Protein AF-A0A835IWS7-F1 (afdb_monomer_lite)

Organism: NCBI:txid261450

Secondary structure (DSSP, 8-state):
-------SS-HHHHHHHHHHHHHHT-------SS-TTS-HHHHHHHHHHHTT-SEEE--------TT-EEE--EEEEETTTTEEEEE-S---SSPPPPSS-GGGG-EE-TTT-PEES--

Radius of gyration: 23.53 Å; chains: 1; bounding box: 55×55×53 Å

InterPro domains:
  IPR000559 Formate-tetrahydrofolate ligase, FTHFS [PF01268] (60-119)
  IPR027417 P-loop containing nucleoside triphosphate hydrolase [SSF52540] (13-115)

Foldseek 3Di:
DDDDDDPDDCVVVVVVVVVVVVVVPDPDDDDDLDDPPDDPLVVVQSVCVVLQELEADQDDDDDDDHPHHQHFPDKDDPVVVGDIDTDSDDDDPDDDAPPDHLVVQWDADPPPRDTGSDD

pLDDT: mean 73.5, std 12.0, range [34.25, 88.62]

Sequence (119 aa):
MADLPICTSNSQFDLGIAVQKACENVTLAFRFLYPLDISIKEKIEAIAGSYGASGVEYSEQKGAPTGFVLPIRDVKASVGAGFIYPLVGTMSTMSGLPTRPCFFDIDVDATTGKVLGLS

Structure (mmCIF, N/CA/C/O backbone):
data_AF-A0A835IWS7-F1
#
_entry.id   AF-A0A835IWS7-F1
#
loop_
_atom_site.group_PDB
_atom_site.id
_atom_site.type_symbol
_atom_site.label_atom_id
_atom_site.label_alt_id
_atom_site.label_comp_id
_atom_site.label_asym_id
_atom_site.label_entity_id
_atom_site.label_seq_id
_atom_site.pdbx_PDB_ins_code
_atom_site.Cartn_x
_atom_site.Cartn_y
_atom_site.Cartn_z
_atom_site.occupancy
_atom_site.B_iso_or_equiv
_atom_site.auth_seq_id
_atom_site.auth_comp_id
_atom_site.auth_asym_id
_atom_site.auth_atom_id
_atom_site.pdbx_PDB_model_num
ATOM 1 N N . MET A 1 1 ? 17.379 37.733 13.333 1.00 34.94 1 MET A N 1
ATOM 2 C CA . MET A 1 1 ? 18.775 37.258 13.395 1.00 34.94 1 MET A CA 1
ATOM 3 C C . MET A 1 1 ? 18.750 35.801 13.844 1.00 34.94 1 MET A C 1
ATOM 5 O O . MET A 1 1 ? 18.973 35.499 15.005 1.00 34.94 1 MET A O 1
ATOM 9 N N . ALA A 1 2 ? 18.328 34.929 12.933 1.00 34.25 2 ALA A N 1
ATOM 10 C CA . ALA A 1 2 ? 18.353 33.475 13.060 1.00 34.25 2 ALA A CA 1
ATOM 11 C C . ALA A 1 2 ? 18.609 32.978 11.635 1.00 34.25 2 ALA A C 1
ATOM 13 O O . ALA A 1 2 ? 17.683 32.692 10.880 1.00 34.25 2 ALA A O 1
ATOM 14 N N . ASP A 1 3 ? 19.870 33.080 11.232 1.00 34.69 3 ASP A N 1
ATOM 15 C CA . ASP A 1 3 ? 20.351 32.639 9.933 1.00 34.69 3 ASP A CA 1
ATOM 16 C C . ASP A 1 3 ? 20.328 31.106 9.903 1.00 34.69 3 ASP A C 1
ATOM 18 O O . AS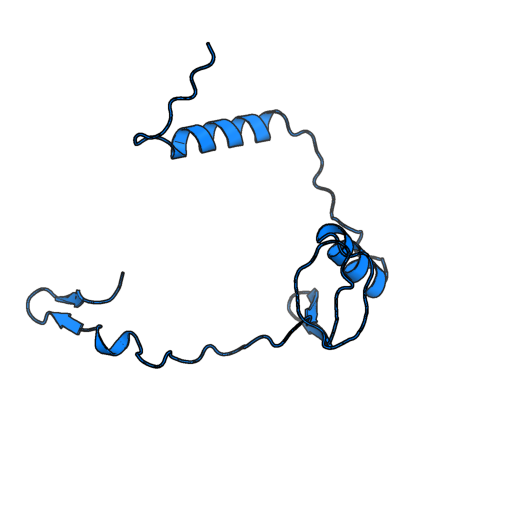P A 1 3 ? 20.923 30.460 10.763 1.00 34.69 3 ASP A O 1
ATOM 22 N N . LEU A 1 4 ? 19.622 30.531 8.929 1.00 48.88 4 LEU A N 1
ATOM 23 C CA . LEU A 1 4 ? 19.712 29.124 8.531 1.00 48.88 4 LEU A CA 1
ATOM 24 C C . LEU A 1 4 ? 20.644 29.058 7.312 1.00 48.88 4 LEU A C 1
ATOM 26 O O . LEU A 1 4 ? 20.207 29.407 6.214 1.00 48.88 4 LEU A O 1
ATOM 30 N N . PRO A 1 5 ? 21.912 28.631 7.451 1.00 59.62 5 PRO A N 1
ATOM 31 C CA . PRO A 1 5 ? 22.822 28.501 6.327 1.00 59.62 5 PRO A CA 1
ATOM 32 C C . PRO A 1 5 ? 23.116 27.020 6.099 1.00 59.62 5 PRO A C 1
ATOM 34 O O . PRO A 1 5 ? 23.993 26.473 6.754 1.00 59.62 5 PRO A O 1
ATOM 37 N N . ILE A 1 6 ? 22.412 26.330 5.198 1.00 51.50 6 ILE A N 1
ATOM 38 C CA . ILE A 1 6 ? 22.862 24.984 4.796 1.00 51.50 6 ILE A CA 1
ATOM 39 C C . ILE A 1 6 ? 22.397 24.625 3.385 1.00 51.50 6 ILE A C 1
ATOM 41 O O . ILE A 1 6 ? 21.463 23.865 3.155 1.00 51.50 6 ILE A O 1
ATOM 45 N N . CYS A 1 7 ? 23.104 25.188 2.411 1.00 47.53 7 CYS A N 1
ATOM 46 C CA . CYS A 1 7 ? 23.149 24.704 1.034 1.00 47.53 7 CYS A CA 1
ATOM 47 C C . CYS A 1 7 ? 24.615 24.577 0.592 1.00 47.53 7 CYS A C 1
ATOM 49 O O . CYS A 1 7 ? 25.000 25.185 -0.394 1.00 47.53 7 CYS A O 1
ATOM 51 N N . THR A 1 8 ? 25.454 23.823 1.318 1.00 50.81 8 THR A N 1
ATOM 52 C CA . THR A 1 8 ? 26.820 23.462 0.875 1.00 50.81 8 THR A CA 1
ATOM 53 C C . THR A 1 8 ? 27.325 22.176 1.562 1.00 50.81 8 THR A C 1
ATOM 55 O O . THR A 1 8 ? 27.347 22.082 2.784 1.00 50.81 8 THR A O 1
ATOM 58 N N . SER A 1 9 ? 27.679 21.171 0.747 1.00 58.75 9 SER A N 1
ATOM 59 C CA . SER A 1 9 ? 28.480 19.936 0.971 1.00 58.75 9 SER A CA 1
ATOM 60 C C . SER A 1 9 ? 28.295 19.010 2.196 1.00 58.75 9 SER A C 1
ATOM 62 O O . SER A 1 9 ? 28.730 17.868 2.103 1.00 58.75 9 SER A O 1
ATOM 64 N N . ASN A 1 10 ? 27.652 19.411 3.298 1.00 59.25 10 ASN A N 1
ATOM 65 C CA . ASN A 1 10 ? 27.596 18.640 4.558 1.00 59.25 10 ASN A CA 1
ATOM 66 C C . ASN A 1 10 ? 26.168 18.332 5.064 1.00 59.25 10 ASN A C 1
ATOM 68 O O . ASN A 1 10 ? 25.991 17.985 6.230 1.00 59.25 10 ASN A O 1
ATOM 72 N N . SER A 1 11 ? 25.143 18.412 4.207 1.00 64.50 11 SER A N 1
ATOM 73 C CA . SER A 1 11 ? 23.726 18.215 4.584 1.00 64.50 11 SER A CA 1
ATOM 74 C C . SER A 1 11 ? 23.414 16.868 5.259 1.00 64.50 11 SER A C 1
ATOM 76 O O . SER A 1 11 ? 22.484 16.773 6.054 1.00 64.50 11 SER A O 1
ATOM 78 N N . GLN A 1 12 ? 24.206 15.827 4.987 1.00 67.81 12 GLN A N 1
ATOM 79 C CA . GLN A 1 12 ? 24.035 14.492 5.576 1.00 67.81 12 GLN A CA 1
ATOM 80 C C . GLN A 1 12 ? 24.390 14.450 7.071 1.00 67.81 12 GLN A C 1
ATOM 82 O O . GLN A 1 12 ? 23.778 13.696 7.827 1.00 67.81 12 GLN A O 1
ATOM 87 N N . PHE A 1 13 ? 25.336 15.282 7.517 1.00 78.31 13 PHE A N 1
ATOM 88 C CA . PHE A 1 13 ? 25.737 15.339 8.925 1.00 78.31 13 PHE A CA 1
ATOM 89 C C . PHE A 1 13 ? 24.654 15.964 9.804 1.00 78.31 13 PHE A C 1
ATOM 91 O O . PHE A 1 13 ? 24.447 15.514 10.928 1.00 78.31 13 PHE A O 1
ATOM 98 N N . ASP A 1 14 ? 23.927 16.951 9.282 1.00 81.88 14 ASP A N 1
ATOM 99 C CA . ASP A 1 14 ? 22.848 17.611 10.020 1.00 81.88 14 ASP A CA 1
ATOM 100 C C . ASP A 1 14 ? 21.662 16.662 10.253 1.00 81.88 14 ASP A C 1
ATOM 102 O O . ASP A 1 14 ? 21.139 16.556 11.364 1.00 81.88 14 ASP A O 1
ATOM 106 N N . LEU A 1 15 ? 21.325 15.848 9.242 1.00 82.06 15 LEU A N 1
ATOM 107 C CA . LEU A 1 15 ? 20.358 14.761 9.402 1.00 82.06 15 LEU A CA 1
ATOM 108 C C . LEU A 1 15 ? 20.836 13.736 10.444 1.00 82.06 15 LEU A C 1
ATOM 110 O O . LEU A 1 15 ? 20.049 13.313 11.288 1.00 82.06 15 LEU A O 1
ATOM 114 N N . GLY A 1 16 ? 22.121 13.367 10.426 1.00 83.06 16 GLY A N 1
ATOM 115 C CA . GLY A 1 16 ? 22.703 12.439 11.402 1.00 83.06 16 GLY A CA 1
ATOM 116 C C . GLY A 1 16 ? 22.588 12.939 12.846 1.00 83.06 16 GLY A C 1
ATOM 117 O O . GLY A 1 16 ? 22.164 12.195 13.731 1.00 83.06 16 GLY A O 1
ATOM 118 N N . ILE A 1 17 ? 22.879 14.221 13.079 1.00 84.94 17 ILE A N 1
ATOM 119 C CA . ILE A 1 17 ? 22.737 14.862 14.394 1.00 84.94 17 ILE A CA 1
ATOM 120 C C . ILE A 1 17 ? 21.259 14.932 14.808 1.00 84.94 17 ILE A C 1
ATOM 122 O O . ILE A 1 17 ? 20.937 14.707 15.976 1.00 84.94 17 ILE A O 1
ATOM 126 N N . ALA A 1 18 ? 20.348 15.214 13.872 1.00 83.62 18 ALA A N 1
ATOM 127 C CA . ALA A 1 18 ? 18.910 15.223 14.137 1.00 83.62 18 ALA A CA 1
ATOM 128 C C . ALA A 1 18 ? 18.383 13.834 14.544 1.00 83.62 18 ALA A C 1
ATOM 130 O O . ALA A 1 18 ? 17.600 13.735 15.489 1.00 83.62 18 ALA A O 1
ATOM 131 N N . VAL A 1 19 ? 18.850 12.761 13.895 1.00 84.81 19 VAL A N 1
ATOM 132 C CA . VAL A 1 19 ? 18.496 11.373 14.244 1.00 84.81 19 VAL A CA 1
ATOM 133 C C . VAL A 1 19 ? 19.024 11.006 15.628 1.00 84.81 19 VAL A C 1
ATOM 135 O O . VAL A 1 19 ? 18.270 10.473 16.438 1.00 84.81 19 VAL A O 1
ATOM 138 N N . GLN A 1 20 ? 20.280 11.341 15.940 1.00 85.31 20 GLN A N 1
ATOM 139 C CA . GLN A 1 20 ? 20.853 11.074 17.261 1.00 85.31 20 GLN A CA 1
ATOM 140 C C . GLN A 1 20 ? 20.050 11.770 18.370 1.00 85.31 20 GLN A C 1
ATOM 142 O O . GLN A 1 20 ? 19.654 11.129 19.344 1.00 85.31 20 GLN A O 1
ATOM 147 N N . LYS A 1 21 ? 19.716 13.052 18.181 1.00 85.81 21 LYS A N 1
ATOM 148 C CA . LYS A 1 21 ? 18.864 13.810 19.111 1.00 85.81 21 LYS A CA 1
ATOM 149 C C . LYS A 1 21 ? 17.463 13.215 19.249 1.00 85.81 21 LYS A C 1
ATOM 151 O O . LYS A 1 21 ? 16.888 13.263 20.336 1.00 85.81 21 LYS A O 1
ATOM 156 N N . ALA A 1 22 ? 16.897 12.675 18.169 1.00 81.88 22 ALA A N 1
ATOM 157 C CA . ALA A 1 22 ? 15.614 11.984 18.222 1.00 81.88 22 ALA A CA 1
ATOM 158 C C . ALA A 1 22 ? 15.718 10.684 19.035 1.00 81.88 22 ALA A C 1
ATOM 160 O O . ALA A 1 22 ? 14.848 10.423 19.856 1.00 81.88 22 ALA A O 1
ATOM 161 N N . CYS A 1 23 ? 16.791 9.905 18.884 1.00 77.81 23 CYS A N 1
ATOM 162 C CA . CYS A 1 23 ? 16.997 8.668 19.642 1.00 77.81 23 CYS A CA 1
ATOM 163 C C . CYS A 1 23 ? 17.243 8.904 21.141 1.00 77.81 23 CYS A C 1
ATOM 165 O O . CYS A 1 23 ? 16.735 8.143 21.958 1.00 77.81 23 CYS A O 1
ATOM 167 N N . GLU A 1 24 ? 17.974 9.956 21.518 1.00 82.56 24 GLU A N 1
ATOM 168 C CA . GLU A 1 24 ? 18.284 10.265 22.926 1.00 82.56 24 GLU A CA 1
ATOM 169 C C . GLU A 1 24 ? 17.052 10.711 23.735 1.00 82.56 2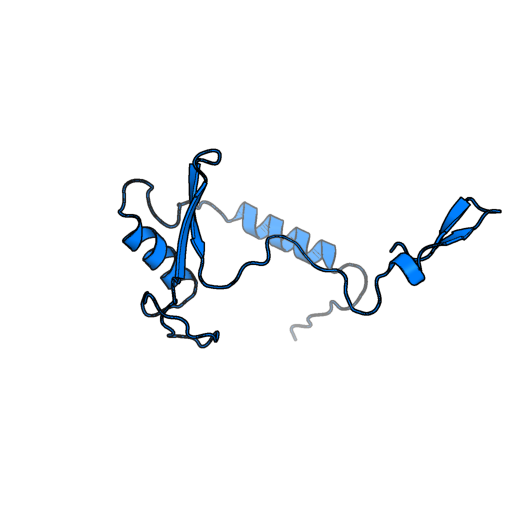4 GLU A C 1
ATOM 171 O O . GLU A 1 24 ? 16.988 10.485 24.941 1.00 82.56 24 GLU A O 1
ATOM 176 N N . ASN A 1 25 ? 16.046 11.299 23.078 1.00 71.12 25 ASN A N 1
ATOM 177 C CA . ASN A 1 25 ? 14.818 11.780 23.722 1.00 71.12 25 ASN A CA 1
ATOM 178 C C . ASN A 1 25 ? 13.648 10.780 23.664 1.00 71.12 25 ASN A C 1
ATOM 180 O O . ASN A 1 25 ? 12.558 11.078 24.159 1.00 71.12 25 ASN A O 1
ATOM 184 N N . VAL A 1 26 ? 13.829 9.603 23.054 1.00 66.50 26 VAL A N 1
ATOM 185 C CA . VAL A 1 26 ? 12.743 8.634 22.858 1.00 66.50 26 VAL A CA 1
ATOM 186 C C . VAL A 1 26 ? 12.737 7.590 23.973 1.00 66.50 26 VAL A C 1
ATOM 188 O O . VAL A 1 26 ? 13.501 6.633 23.985 1.00 66.50 26 VAL A O 1
ATOM 191 N N . THR A 1 27 ? 11.783 7.752 24.888 1.00 62.00 27 THR A N 1
ATOM 192 C CA . THR A 1 27 ? 11.349 6.746 25.876 1.00 62.00 27 THR A CA 1
ATOM 193 C C . THR A 1 27 ? 10.052 6.045 25.455 1.00 62.00 27 THR A C 1
ATOM 195 O O . THR A 1 27 ? 9.372 5.420 26.269 1.00 62.00 27 THR A O 1
ATOM 198 N N . LEU A 1 28 ? 9.666 6.152 24.180 1.00 66.94 28 LEU A N 1
ATOM 199 C CA . LEU A 1 28 ? 8.427 5.560 23.688 1.00 66.94 28 LEU A CA 1
ATOM 200 C C . LEU A 1 28 ? 8.637 4.072 23.410 1.00 66.94 28 LEU A C 1
ATOM 202 O O . LEU A 1 28 ? 9.375 3.690 22.503 1.00 66.94 28 LEU A O 1
ATOM 206 N N . ALA A 1 29 ? 7.943 3.231 24.174 1.00 74.44 29 ALA A N 1
ATOM 207 C CA . ALA A 1 29 ? 7.774 1.834 23.813 1.00 74.44 29 ALA A CA 1
ATOM 208 C C . ALA A 1 29 ? 7.097 1.766 22.436 1.00 74.44 29 ALA A C 1
ATOM 210 O O . ALA A 1 29 ? 6.035 2.360 22.230 1.00 74.44 29 ALA A O 1
ATOM 211 N N . PHE A 1 30 ? 7.722 1.058 21.493 1.00 73.69 30 PHE A N 1
ATOM 212 C CA . PHE A 1 30 ? 7.151 0.821 20.174 1.00 73.69 30 PHE A CA 1
ATOM 213 C C . PHE A 1 30 ? 5.777 0.163 20.333 1.00 73.69 30 PHE A C 1
ATOM 215 O O . PHE A 1 30 ? 5.665 -0.979 20.783 1.00 73.69 30 PHE A O 1
ATOM 222 N N . ARG A 1 31 ? 4.723 0.908 19.999 1.00 78.12 31 ARG A N 1
ATOM 223 C CA . ARG A 1 31 ? 3.346 0.427 20.046 1.00 78.12 31 ARG A CA 1
ATOM 224 C C . ARG A 1 31 ? 2.892 0.147 18.627 1.00 78.12 31 ARG A C 1
ATOM 226 O O . ARG A 1 31 ? 2.916 1.037 17.781 1.00 78.12 31 ARG A O 1
ATOM 233 N N . PHE A 1 32 ? 2.450 -1.080 18.384 1.00 80.12 32 PHE A N 1
ATOM 234 C CA . PHE A 1 32 ? 1.786 -1.413 17.133 1.00 80.12 32 PHE A CA 1
ATOM 235 C C . PHE A 1 32 ? 0.538 -0.544 16.942 1.00 80.12 32 PHE A C 1
ATOM 237 O O . PHE A 1 32 ? -0.129 -0.177 17.910 1.00 80.12 32 PHE A O 1
ATOM 244 N N . LEU A 1 33 ? 0.225 -0.229 15.683 1.00 77.69 33 LEU A N 1
ATOM 245 C CA . LEU A 1 33 ? -0.942 0.580 15.319 1.00 77.69 33 LEU A CA 1
ATOM 246 C C . LEU A 1 33 ? -2.252 -0.038 15.848 1.00 77.69 33 LEU A C 1
ATOM 248 O O . LEU A 1 33 ? -3.167 0.683 16.232 1.00 77.69 33 LEU A O 1
ATOM 252 N N . TYR A 1 34 ? -2.314 -1.370 15.898 1.00 77.38 34 TYR A N 1
ATOM 253 C CA . TYR A 1 34 ? -3.427 -2.152 16.427 1.00 77.38 34 TYR A CA 1
ATOM 254 C C . TYR A 1 34 ? -2.927 -3.508 16.967 1.00 77.38 34 TYR A C 1
ATOM 256 O O . TYR A 1 34 ? -1.889 -4.000 16.512 1.00 77.38 34 TYR A O 1
ATOM 264 N N . PRO A 1 35 ? -3.638 -4.133 17.923 1.00 77.38 35 PRO A N 1
ATOM 265 C CA . PRO A 1 35 ? -3.303 -5.465 18.420 1.00 77.38 35 PRO A CA 1
ATOM 266 C C . PRO A 1 35 ? -3.754 -6.574 17.441 1.00 77.38 35 PRO A C 1
ATOM 268 O O . PRO A 1 35 ? -4.633 -6.381 16.604 1.00 77.38 35 PRO A O 1
ATOM 271 N N . LEU A 1 36 ? -3.090 -7.736 17.463 1.00 74.69 36 LEU A N 1
ATOM 272 C CA . LEU A 1 36 ? -3.237 -8.788 16.436 1.00 74.69 36 LEU A CA 1
ATOM 273 C C . LEU A 1 36 ? -4.545 -9.600 16.528 1.00 74.69 36 LEU A C 1
ATOM 275 O O . LEU A 1 36 ? -4.864 -10.332 15.592 1.00 74.69 36 LEU A O 1
ATOM 279 N N . ASP A 1 37 ? -5.305 -9.458 17.603 1.00 76.81 37 ASP A N 1
ATOM 280 C CA . ASP A 1 37 ? -6.528 -10.191 17.952 1.00 76.81 37 ASP A CA 1
ATOM 281 C C . ASP A 1 37 ? -7.826 -9.560 17.419 1.00 76.81 37 ASP A C 1
ATOM 283 O O . ASP A 1 37 ? -8.866 -10.216 17.419 1.00 76.81 37 ASP A O 1
ATOM 287 N N . ILE A 1 38 ? -7.776 -8.328 16.903 1.00 83.00 38 ILE A N 1
ATOM 288 C CA . ILE A 1 38 ? -8.959 -7.658 16.337 1.00 83.00 38 ILE A CA 1
ATOM 289 C C . ILE A 1 38 ? -9.357 -8.217 14.963 1.00 83.00 38 ILE A C 1
ATOM 291 O O . ILE A 1 38 ? -8.563 -8.862 14.255 1.00 83.00 38 ILE A O 1
ATOM 295 N N . SER A 1 39 ? -10.593 -7.923 14.554 1.00 82.88 39 SER A N 1
ATOM 296 C CA . SER A 1 39 ? -11.132 -8.376 13.276 1.00 82.88 39 SER A CA 1
ATOM 297 C C . SER A 1 39 ? -10.397 -7.739 12.089 1.00 82.88 39 SER A C 1
ATOM 299 O O . SER A 1 39 ? -9.860 -6.636 12.164 1.00 82.88 39 SER A O 1
ATOM 301 N N . ILE A 1 40 ? -10.364 -8.437 10.949 1.00 78.88 40 ILE A N 1
ATOM 302 C CA . ILE A 1 40 ? -9.635 -7.979 9.750 1.00 78.88 40 ILE A CA 1
ATOM 303 C C . ILE A 1 40 ? -10.162 -6.623 9.252 1.00 78.88 40 ILE A C 1
ATOM 305 O O . ILE A 1 40 ? -9.378 -5.807 8.777 1.00 78.88 40 ILE A O 1
ATOM 309 N N . LYS A 1 41 ? -11.468 -6.362 9.388 1.00 75.81 41 LYS A N 1
ATOM 310 C CA . LYS A 1 41 ? -12.084 -5.095 8.967 1.00 75.81 41 LYS A CA 1
ATOM 311 C C . LYS A 1 41 ? -11.558 -3.919 9.786 1.00 75.81 41 LYS A C 1
ATOM 313 O O . LYS A 1 41 ? -11.080 -2.951 9.208 1.00 75.81 41 LYS A O 1
ATOM 318 N N . GLU A 1 42 ? -11.517 -4.073 11.106 1.00 79.94 42 GLU A N 1
ATOM 319 C CA . GLU A 1 42 ? -11.006 -3.050 12.026 1.00 79.94 42 GLU A CA 1
ATOM 320 C C . GLU A 1 42 ? -9.509 -2.784 11.813 1.00 79.94 42 GLU A C 1
ATOM 322 O O . GLU A 1 42 ? -9.063 -1.644 11.907 1.00 79.94 42 GLU A O 1
ATOM 327 N N . LYS A 1 43 ? -8.720 -3.811 11.454 1.00 83.06 43 LYS A N 1
ATOM 328 C CA . LYS A 1 43 ? -7.305 -3.621 11.071 1.00 83.06 43 LYS A CA 1
ATOM 329 C C . LYS A 1 43 ? -7.183 -2.724 9.850 1.00 83.06 43 LYS A C 1
ATOM 331 O O . LYS A 1 43 ? -6.344 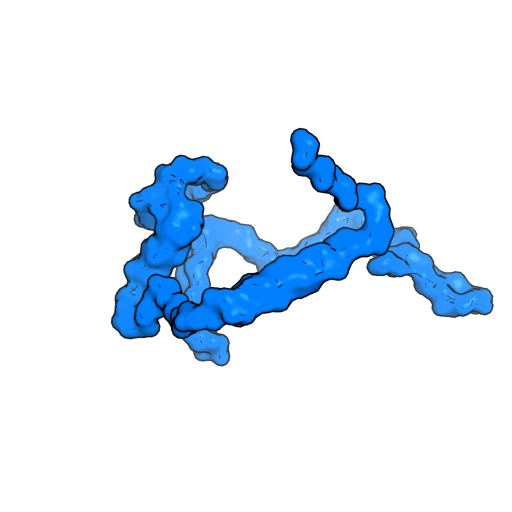-1.828 9.823 1.00 83.06 43 LYS A O 1
ATOM 336 N N . ILE A 1 44 ? -8.009 -2.972 8.837 1.00 79.75 44 ILE A N 1
ATOM 337 C CA . ILE A 1 44 ? -7.958 -2.201 7.598 1.00 79.75 44 ILE A CA 1
ATOM 338 C C . ILE A 1 44 ? -8.464 -0.775 7.830 1.00 79.75 44 ILE A C 1
ATOM 340 O O . ILE A 1 44 ? -7.865 0.158 7.308 1.00 79.75 44 ILE A O 1
ATOM 344 N N . GLU A 1 45 ? -9.486 -0.584 8.663 1.00 78.31 45 GLU A N 1
ATOM 345 C CA . GLU A 1 45 ? -9.968 0.740 9.073 1.00 78.31 45 GLU A CA 1
ATOM 346 C C . GLU A 1 45 ? -8.920 1.519 9.876 1.00 78.31 45 GLU A C 1
ATOM 348 O O . GLU A 1 45 ? -8.700 2.695 9.602 1.00 78.31 45 GLU A O 1
ATOM 353 N N . ALA A 1 46 ? -8.209 0.875 10.807 1.00 81.88 46 ALA A N 1
ATOM 354 C CA . ALA A 1 46 ? -7.128 1.510 11.563 1.00 81.88 46 ALA A CA 1
ATOM 355 C C . ALA A 1 46 ? -5.985 1.970 10.642 1.00 81.88 46 ALA A C 1
ATOM 357 O O . ALA A 1 46 ? -5.471 3.083 10.777 1.00 81.88 46 ALA A O 1
ATOM 358 N N . ILE A 1 47 ? -5.621 1.135 9.663 1.00 82.25 47 ILE A N 1
ATOM 359 C CA . ILE A 1 47 ? -4.643 1.487 8.630 1.00 82.25 47 ILE A CA 1
ATOM 360 C C . ILE A 1 47 ? -5.180 2.636 7.768 1.00 82.25 47 ILE A C 1
ATOM 362 O O . ILE A 1 47 ? -4.482 3.629 7.581 1.00 82.25 47 ILE A O 1
ATOM 366 N N . ALA A 1 48 ? -6.424 2.555 7.293 1.00 76.56 48 ALA A N 1
ATOM 367 C CA . ALA A 1 48 ? -7.054 3.591 6.475 1.00 76.56 48 ALA A CA 1
ATOM 368 C C . ALA A 1 48 ? -7.133 4.939 7.217 1.00 76.56 48 ALA A C 1
ATOM 370 O O . ALA A 1 48 ? -6.832 5.981 6.635 1.00 76.56 48 ALA A O 1
ATOM 371 N N . GLY A 1 49 ? -7.430 4.924 8.518 1.00 77.56 49 GLY A N 1
ATOM 372 C CA . GLY A 1 49 ? -7.421 6.103 9.381 1.00 77.56 49 GLY A CA 1
ATOM 373 C C . GLY A 1 49 ? -6.036 6.740 9.506 1.00 77.56 49 GLY A C 1
ATOM 374 O O . GLY A 1 49 ? -5.926 7.963 9.466 1.00 77.56 49 GLY A O 1
ATOM 375 N N . SER A 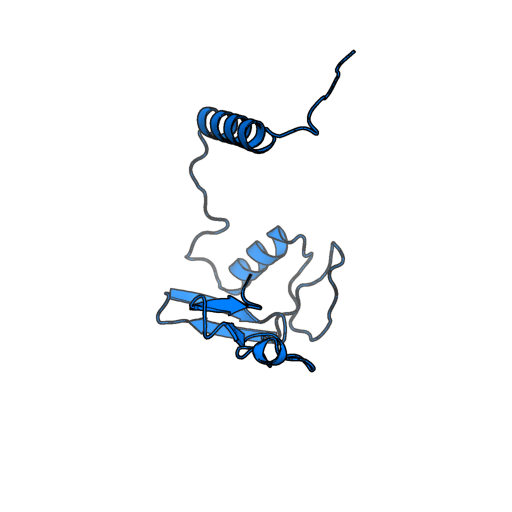1 50 ? -4.961 5.943 9.555 1.00 78.62 50 SER A N 1
ATOM 376 C CA . SER A 1 50 ? -3.587 6.477 9.531 1.00 78.62 50 SER A CA 1
ATOM 377 C C . SER A 1 50 ? -3.235 7.184 8.215 1.00 78.62 50 SER A C 1
ATOM 379 O O . SER A 1 50 ? -2.427 8.110 8.208 1.00 78.62 50 SER A O 1
ATOM 381 N N . TYR A 1 51 ? -3.900 6.809 7.119 1.00 75.12 51 TYR A N 1
ATOM 382 C CA . TYR A 1 51 ? -3.818 7.495 5.829 1.00 75.12 51 TYR A CA 1
ATOM 383 C C . TYR A 1 51 ? -4.790 8.686 5.699 1.00 75.12 51 TYR A C 1
ATOM 385 O O . TYR A 1 51 ? -4.815 9.335 4.654 1.00 75.12 51 TYR A O 1
ATOM 393 N N . GLY A 1 52 ? -5.584 9.000 6.732 1.00 72.81 52 GLY A N 1
ATOM 394 C CA . GLY A 1 52 ? -6.550 10.106 6.720 1.00 72.81 52 GLY A CA 1
ATOM 395 C C . GLY A 1 52 ? -7.866 9.803 5.990 1.00 72.81 52 GLY A C 1
ATOM 396 O O . GLY A 1 52 ? -8.547 10.734 5.546 1.00 72.81 52 GLY A O 1
ATOM 397 N N . ALA A 1 53 ? -8.221 8.523 5.833 1.00 72.62 53 ALA A N 1
ATOM 398 C CA . ALA A 1 53 ? -9.501 8.112 5.261 1.00 72.62 53 ALA A CA 1
ATOM 399 C C . ALA A 1 53 ? -10.650 8.279 6.274 1.00 72.62 53 ALA A C 1
ATOM 401 O O . ALA A 1 53 ? -10.487 8.009 7.463 1.00 72.62 53 ALA A O 1
ATOM 402 N N . SER A 1 54 ? -11.824 8.700 5.794 1.00 65.38 54 SER A N 1
ATOM 403 C CA . SER A 1 54 ? -13.037 8.861 6.619 1.00 65.38 54 SER A CA 1
ATOM 404 C C . SER A 1 54 ? -13.839 7.558 6.757 1.00 65.38 54 SER A C 1
ATOM 406 O O . SER A 1 54 ? -14.680 7.433 7.641 1.00 65.38 54 SER A O 1
ATOM 408 N N . GLY A 1 55 ? -13.562 6.571 5.901 1.00 67.31 55 GLY A N 1
ATOM 409 C CA . GLY A 1 55 ? -14.194 5.256 5.929 1.00 67.31 55 GLY A CA 1
ATOM 410 C C . GLY A 1 55 ? -13.562 4.287 4.934 1.00 67.31 55 GLY A C 1
ATOM 411 O O . GLY A 1 55 ? -12.654 4.647 4.180 1.00 67.31 55 GLY A O 1
ATOM 412 N N . VAL A 1 56 ? -14.063 3.054 4.920 1.00 68.06 56 VAL A N 1
ATOM 413 C CA . VAL A 1 56 ? -13.658 1.996 3.989 1.00 68.06 56 VAL A CA 1
ATOM 414 C C . VAL A 1 56 ? -14.891 1.546 3.209 1.00 68.06 56 VAL A C 1
ATOM 416 O O . VAL A 1 56 ? -15.901 1.172 3.798 1.00 68.06 56 VAL A O 1
ATOM 419 N N . GLU A 1 57 ? -14.812 1.578 1.885 1.00 67.25 57 GLU A N 1
ATOM 420 C CA . GLU A 1 57 ? -15.865 1.116 0.975 1.00 67.25 57 GLU A CA 1
ATOM 421 C C . GLU A 1 57 ? -15.249 0.119 -0.000 1.00 67.25 57 GLU A C 1
ATOM 423 O O . GLU A 1 57 ? -14.048 0.111 -0.244 1.00 67.25 57 GLU A O 1
ATOM 428 N N . TYR A 1 58 ? -16.056 -0.768 -0.557 1.00 62.12 58 TYR A N 1
ATOM 429 C CA . TYR A 1 58 ? -15.596 -1.763 -1.516 1.00 62.12 58 TYR A CA 1
ATOM 430 C C . TYR A 1 58 ? -16.067 -1.318 -2.911 1.00 62.12 58 TYR A C 1
ATOM 432 O O . TYR A 1 58 ? -17.164 -1.664 -3.335 1.00 62.12 58 TYR A O 1
ATOM 440 N N . SER A 1 59 ? -15.289 -0.456 -3.581 1.00 53.41 59 SER A N 1
ATOM 441 C CA . SER A 1 59 ? -15.669 0.232 -4.835 1.00 53.41 59 SER A CA 1
ATOM 442 C C . SER A 1 59 ? -14.454 0.476 -5.754 1.00 53.41 59 SER A C 1
ATOM 444 O O . SER A 1 59 ? -13.312 0.278 -5.356 1.00 53.41 59 SER A O 1
ATOM 446 N N . GLU A 1 60 ? -14.660 0.864 -7.019 1.00 52.00 60 GLU A N 1
ATOM 447 C CA . GLU A 1 60 ? -13.603 0.971 -8.044 1.00 52.00 60 GLU A CA 1
ATOM 448 C C . GLU A 1 60 ? -12.974 2.373 -8.212 1.00 52.00 60 GLU A C 1
ATOM 450 O O . GLU A 1 60 ? -12.096 2.544 -9.067 1.00 52.00 60 GLU A O 1
ATOM 455 N N . GLN A 1 61 ? -13.382 3.369 -7.423 1.00 53.72 61 GLN A N 1
ATOM 456 C CA . GLN A 1 61 ? -13.018 4.781 -7.619 1.00 53.72 61 GLN A CA 1
ATOM 457 C C . GLN A 1 61 ? -11.549 5.097 -7.264 1.00 53.72 61 GLN A C 1
ATOM 459 O O . GLN A 1 61 ? -10.998 4.580 -6.298 1.00 53.72 61 GLN A O 1
ATOM 464 N N . LYS A 1 62 ? -10.891 5.947 -8.071 1.00 47.09 62 LYS A N 1
ATOM 465 C CA . LYS A 1 62 ? -9.467 6.323 -7.944 1.00 47.09 62 LYS A CA 1
ATOM 466 C C . LYS A 1 62 ? -9.308 7.818 -7.635 1.00 47.09 62 LYS A C 1
ATOM 468 O O . LYS A 1 62 ? -9.924 8.640 -8.304 1.00 47.09 62 LYS A O 1
ATOM 473 N N . GLY A 1 63 ? -8.409 8.156 -6.706 1.00 47.06 63 GLY A N 1
ATOM 474 C CA . GLY A 1 63 ? -7.960 9.523 -6.397 1.00 47.06 63 GLY A CA 1
ATOM 475 C C . GLY A 1 63 ? -7.526 9.648 -4.932 1.00 47.06 63 GLY A C 1
ATOM 476 O O . GLY A 1 63 ? -8.115 8.986 -4.088 1.00 47.06 63 GLY A O 1
ATOM 477 N N . ALA A 1 64 ? -6.518 10.477 -4.621 1.00 50.81 64 ALA A N 1
ATOM 478 C CA . ALA A 1 64 ? -6.033 10.715 -3.249 1.00 50.81 64 ALA A CA 1
ATOM 479 C C . ALA A 1 64 ? -6.394 12.123 -2.698 1.00 50.81 64 ALA A C 1
ATOM 481 O O . ALA A 1 64 ? -5.501 12.953 -2.524 1.00 50.81 64 ALA A O 1
ATOM 482 N N . PRO A 1 65 ? -7.681 12.441 -2.457 1.00 55.59 65 PRO A N 1
ATOM 483 C CA . PRO A 1 65 ? -8.098 13.603 -1.667 1.00 55.59 65 PRO A CA 1
ATOM 484 C C . PRO A 1 65 ? -8.142 13.267 -0.167 1.00 55.59 65 PRO A C 1
ATOM 486 O O . PRO A 1 65 ? -8.378 12.126 0.188 1.00 55.59 65 PRO A O 1
ATOM 489 N N . THR A 1 66 ? -7.948 14.222 0.744 1.00 53.81 66 THR A N 1
ATOM 490 C CA . THR A 1 66 ? -8.133 13.994 2.193 1.00 53.81 66 THR A CA 1
ATOM 491 C C . THR A 1 66 ? -9.625 13.863 2.540 1.00 53.81 66 THR A C 1
ATOM 493 O O . THR A 1 66 ? -10.457 14.538 1.940 1.00 53.81 66 THR A O 1
ATOM 496 N N . GLY A 1 67 ? -9.994 12.978 3.479 1.00 61.28 67 GLY A N 1
ATOM 497 C CA . GLY A 1 67 ? -11.408 12.696 3.795 1.00 61.28 67 GLY A CA 1
ATOM 498 C C . GLY A 1 67 ? -12.107 11.742 2.815 1.00 61.28 67 GLY A C 1
ATOM 499 O O . GLY A 1 67 ? -13.332 11.685 2.766 1.00 61.28 67 GLY A O 1
ATOM 500 N N . PHE A 1 68 ? -11.333 10.995 2.031 1.00 65.00 68 PHE A N 1
ATOM 501 C CA . PHE A 1 68 ? -11.834 9.988 1.102 1.00 65.00 68 PHE A CA 1
ATOM 502 C C . PHE A 1 68 ? -12.144 8.654 1.780 1.00 65.00 68 PHE A C 1
ATOM 504 O O . PHE A 1 68 ? -11.704 8.370 2.896 1.00 65.00 68 PHE A O 1
ATOM 511 N N . VAL A 1 69 ? -12.907 7.831 1.071 1.00 67.44 69 VAL A N 1
ATOM 512 C CA . VAL A 1 69 ? -13.247 6.473 1.475 1.00 67.44 69 VAL A CA 1
ATOM 513 C C . VAL A 1 69 ? -12.313 5.513 0.737 1.00 67.44 69 VAL A C 1
ATOM 515 O O . VAL A 1 69 ? -12.206 5.590 -0.486 1.00 67.44 69 VAL A O 1
ATOM 518 N N . LEU A 1 70 ? -11.588 4.654 1.464 1.00 71.69 70 LEU A N 1
ATOM 519 C CA . LEU A 1 70 ? -10.586 3.760 0.873 1.00 71.69 70 LEU A CA 1
ATOM 520 C C . LEU A 1 70 ? -11.285 2.602 0.135 1.00 71.69 70 LEU A C 1
ATOM 522 O O . LEU A 1 70 ? -11.904 1.777 0.810 1.00 71.69 70 LEU A O 1
ATOM 526 N N . PRO A 1 71 ? -11.165 2.499 -1.205 1.00 72.00 71 PRO A N 1
ATOM 527 C CA . PRO A 1 71 ? -11.793 1.433 -1.969 1.00 72.00 71 PRO A CA 1
ATOM 528 C C . PRO A 1 71 ? -10.994 0.128 -1.860 1.00 72.00 71 PRO A C 1
ATOM 530 O O . PRO A 1 71 ? -9.851 0.069 -2.308 1.00 72.00 71 PRO A O 1
ATOM 533 N N . ILE A 1 72 ? -11.569 -0.946 -1.320 1.00 75.88 72 ILE A N 1
ATOM 534 C CA . ILE A 1 72 ? -10.928 -2.275 -1.317 1.00 75.88 72 ILE A CA 1
ATOM 535 C C . ILE A 1 72 ? -11.553 -3.144 -2.404 1.00 75.88 72 ILE A C 1
ATOM 537 O O . ILE A 1 72 ? -12.755 -3.395 -2.385 1.00 75.88 72 ILE A O 1
ATOM 541 N N . ARG A 1 73 ? -10.730 -3.639 -3.333 1.00 75.50 73 ARG A N 1
ATOM 542 C CA . ARG A 1 73 ? -11.184 -4.476 -4.454 1.00 75.50 73 ARG A CA 1
ATOM 543 C C . ARG A 1 73 ? -11.109 -5.964 -4.151 1.00 75.50 73 ARG A C 1
ATOM 545 O O . ARG A 1 73 ? -12.009 -6.707 -4.514 1.00 75.50 73 ARG A O 1
ATOM 552 N N . ASP A 1 74 ? -10.025 -6.395 -3.519 1.00 69.56 74 ASP A N 1
ATOM 553 C CA . ASP A 1 74 ? -9.790 -7.805 -3.215 1.00 69.56 74 ASP A CA 1
ATOM 554 C C . ASP A 1 74 ? -8.889 -7.932 -1.981 1.00 69.56 74 ASP A C 1
ATOM 556 O O . ASP A 1 74 ? -8.167 -6.997 -1.634 1.00 69.56 74 ASP A O 1
ATOM 560 N N . VAL A 1 75 ? -8.922 -9.068 -1.292 1.00 78.44 75 VAL A N 1
ATOM 561 C CA . VAL A 1 75 ? -8.114 -9.321 -0.094 1.00 78.44 75 VAL A CA 1
ATOM 562 C C . VAL A 1 75 ? -7.393 -10.646 -0.267 1.00 78.44 75 VAL A C 1
ATOM 564 O O . VAL A 1 75 ? -8.015 -11.706 -0.303 1.00 78.44 75 VAL A O 1
ATOM 567 N N . LYS A 1 76 ? -6.060 -10.598 -0.337 1.00 81.00 76 LYS A N 1
ATOM 568 C CA . LYS A 1 76 ? -5.231 -11.797 -0.483 1.00 81.00 76 LYS A CA 1
ATOM 569 C C . LYS A 1 76 ? -4.490 -12.109 0.808 1.00 81.00 76 LYS A C 1
ATOM 571 O O . LYS A 1 76 ? -3.941 -11.228 1.467 1.00 81.00 76 LYS A O 1
ATOM 576 N N . ALA A 1 77 ? -4.455 -13.390 1.155 1.00 82.31 77 ALA A N 1
ATOM 577 C CA . ALA A 1 77 ? -3.708 -13.891 2.299 1.00 82.31 77 ALA A CA 1
ATOM 578 C C . ALA A 1 77 ? -2.364 -14.468 1.838 1.00 82.31 77 ALA A C 1
ATOM 580 O O . ALA A 1 77 ? -2.325 -15.406 1.041 1.00 82.31 77 ALA A O 1
ATOM 581 N N . SER A 1 78 ? -1.260 -13.933 2.360 1.00 81.00 78 SER A N 1
ATOM 582 C CA . SER A 1 78 ? 0.063 -14.539 2.223 1.00 81.00 78 SER A CA 1
ATOM 583 C C . SER A 1 78 ? 0.324 -15.427 3.436 1.00 81.00 78 SER A C 1
ATOM 585 O O . SER A 1 78 ? 0.936 -15.013 4.423 1.00 81.00 78 SER A O 1
ATOM 587 N N . VAL A 1 79 ? -0.180 -16.662 3.375 1.00 82.44 79 VAL A N 1
ATOM 588 C CA . VAL A 1 79 ? -0.107 -17.623 4.492 1.00 82.44 79 VAL A CA 1
ATOM 589 C C . VAL A 1 79 ? 1.345 -17.969 4.851 1.00 82.44 79 VAL A C 1
ATOM 591 O O . VAL A 1 79 ? 1.643 -18.195 6.017 1.00 82.44 79 VAL A O 1
ATOM 594 N N . GLY A 1 80 ? 2.269 -17.927 3.883 1.00 81.31 80 GLY A N 1
ATOM 595 C CA . GLY A 1 80 ? 3.694 -18.182 4.127 1.00 81.31 80 GLY A CA 1
ATOM 596 C C . GLY A 1 80 ? 4.420 -17.071 4.894 1.00 81.31 80 GLY A C 1
ATOM 597 O O . GLY A 1 80 ? 5.385 -17.352 5.593 1.00 81.31 80 GLY A O 1
ATOM 598 N N . ALA A 1 81 ? 3.953 -15.824 4.794 1.00 76.69 81 ALA A N 1
ATOM 599 C CA . ALA A 1 81 ? 4.558 -14.676 5.474 1.00 76.69 81 ALA A CA 1
ATOM 600 C C . ALA A 1 81 ? 3.749 -14.198 6.696 1.00 76.69 81 ALA A C 1
ATOM 602 O O . ALA A 1 81 ? 4.168 -13.278 7.395 1.00 76.69 81 ALA A O 1
ATOM 603 N N . GLY A 1 82 ? 2.595 -14.819 6.961 1.00 83.00 82 GLY A N 1
ATOM 604 C CA . GLY A 1 82 ? 1.775 -14.548 8.143 1.00 83.00 82 GLY A CA 1
ATOM 605 C C . GLY A 1 82 ? 0.978 -13.244 8.090 1.00 83.00 82 GLY A C 1
ATOM 606 O O . GLY A 1 82 ? 0.598 -12.732 9.141 1.00 83.00 82 GLY A O 1
ATOM 607 N N . PHE A 1 83 ? 0.705 -12.694 6.901 1.00 84.50 83 PHE A N 1
ATOM 608 C CA . PHE A 1 83 ? -0.068 -11.456 6.768 1.00 84.50 83 PHE A CA 1
ATOM 609 C C . PHE A 1 83 ? -1.103 -11.496 5.639 1.00 84.50 83 PHE A C 1
ATOM 611 O O . PHE A 1 83 ? -1.009 -12.257 4.674 1.00 84.50 83 PHE A O 1
ATOM 618 N N . ILE A 1 84 ? -2.105 -10.631 5.773 1.00 82.06 84 ILE A N 1
ATOM 619 C CA . ILE A 1 84 ? -3.170 -10.401 4.797 1.00 82.06 84 ILE A CA 1
ATOM 620 C C . ILE A 1 84 ? -2.956 -9.007 4.214 1.00 82.06 84 ILE A C 1
ATOM 622 O O . ILE A 1 84 ? -2.690 -8.071 4.967 1.00 82.06 84 ILE A O 1
ATOM 626 N N . TYR A 1 85 ? -3.076 -8.860 2.897 1.00 82.25 85 TYR A N 1
ATOM 627 C CA . TYR A 1 85 ? -2.940 -7.571 2.229 1.00 82.25 85 TYR A CA 1
ATOM 628 C C . TYR A 1 85 ? -4.191 -7.254 1.389 1.00 82.25 85 TYR A C 1
ATOM 630 O O . TYR A 1 85 ? -4.557 -8.032 0.499 1.00 82.25 85 TYR A O 1
ATOM 638 N N . PRO A 1 86 ? -4.877 -6.128 1.666 1.00 80.19 86 PRO A N 1
ATOM 639 C CA . PRO A 1 86 ? -5.964 -5.645 0.828 1.00 80.19 86 PRO A CA 1
ATOM 640 C C . PRO A 1 86 ? -5.408 -4.984 -0.440 1.00 80.19 86 PRO A C 1
ATOM 642 O O . PRO A 1 86 ? -4.488 -4.166 -0.402 1.00 80.19 86 PRO A O 1
ATOM 645 N N . LEU A 1 87 ? -5.989 -5.328 -1.581 1.00 80.56 87 LEU A N 1
ATOM 646 C CA . LEU A 1 87 ? -5.706 -4.743 -2.882 1.00 80.56 87 LEU A CA 1
ATOM 647 C C . LEU A 1 87 ? -6.670 -3.579 -3.121 1.00 80.56 87 LEU A C 1
ATOM 649 O O . LEU A 1 87 ? -7.856 -3.769 -3.382 1.00 80.56 87 LEU A O 1
ATOM 653 N N . VAL A 1 88 ? -6.136 -2.363 -3.040 1.00 76.12 88 VAL A N 1
ATOM 654 C CA . VAL A 1 88 ? -6.871 -1.108 -3.300 1.00 76.12 88 VAL A CA 1
ATOM 655 C C . VAL A 1 88 ? -6.935 -0.799 -4.804 1.00 76.12 88 VAL A C 1
ATOM 657 O O . VAL A 1 88 ? -7.812 -0.090 -5.290 1.00 76.12 88 VAL A O 1
ATOM 660 N N . GLY A 1 89 ? -6.025 -1.376 -5.591 1.00 74.38 89 GLY A N 1
ATOM 661 C CA . GLY A 1 89 ? -5.926 -1.130 -7.024 1.00 74.38 89 GLY A CA 1
ATOM 662 C C . GLY A 1 89 ? -5.310 -2.292 -7.787 1.00 74.38 89 GLY A C 1
ATOM 663 O O . GLY A 1 89 ? -4.979 -3.338 -7.232 1.00 74.38 89 GLY A O 1
ATOM 664 N N . THR A 1 90 ? -5.154 -2.094 -9.092 1.00 73.31 90 THR A N 1
ATOM 665 C CA . THR A 1 90 ? -4.461 -3.038 -9.967 1.00 73.31 90 THR A CA 1
ATOM 666 C C . THR A 1 90 ? -2.965 -2.987 -9.676 1.00 73.31 90 THR A C 1
ATOM 668 O O . THR A 1 90 ? -2.300 -2.015 -10.036 1.00 73.31 90 THR A O 1
ATOM 671 N N . MET A 1 91 ? -2.441 -4.020 -9.021 1.00 74.38 91 MET A N 1
ATOM 672 C CA . MET A 1 91 ? -1.002 -4.207 -8.864 1.00 74.38 91 MET A CA 1
ATOM 673 C C . MET A 1 91 ? -0.467 -5.022 -10.039 1.00 74.38 91 MET A C 1
ATOM 675 O O . MET A 1 91 ? -0.874 -6.165 -10.242 1.00 74.38 91 MET A O 1
ATOM 679 N N . SER A 1 92 ? 0.458 -4.442 -10.801 1.00 72.94 92 SER A N 1
ATOM 680 C CA . SER A 1 92 ? 1.213 -5.188 -11.806 1.00 72.94 92 SER A CA 1
ATOM 681 C C . SER A 1 92 ? 2.270 -6.031 -11.098 1.00 72.94 92 SER A C 1
ATOM 683 O O . SER A 1 92 ? 3.247 -5.498 -10.583 1.00 72.94 92 SER A O 1
ATOM 685 N N . THR A 1 93 ? 2.078 -7.349 -11.062 1.00 75.06 93 THR A N 1
ATOM 686 C CA . THR A 1 93 ? 3.047 -8.298 -10.480 1.00 75.06 93 THR A CA 1
ATOM 687 C C . THR A 1 93 ? 4.222 -8.597 -11.411 1.00 75.06 93 THR A C 1
ATOM 689 O O . THR A 1 93 ? 5.184 -9.236 -11.002 1.00 75.06 93 THR A O 1
ATOM 692 N N . MET A 1 94 ? 4.148 -8.137 -12.660 1.00 85.62 94 MET A N 1
ATOM 693 C CA . MET A 1 94 ? 5.221 -8.203 -13.643 1.00 85.62 94 MET A CA 1
ATOM 694 C C . MET A 1 94 ? 5.319 -6.835 -14.318 1.00 85.62 94 MET A C 1
ATOM 696 O O . MET A 1 94 ? 4.344 -6.367 -14.912 1.00 85.62 94 MET A O 1
ATOM 700 N N . SER A 1 95 ? 6.466 -6.168 -14.189 1.00 79.19 95 SER A N 1
ATOM 701 C CA . SER A 1 95 ? 6.726 -4.927 -14.915 1.00 79.19 95 SER A CA 1
ATOM 702 C C . SER A 1 95 ? 6.999 -5.243 -16.385 1.00 79.19 95 SER A C 1
ATOM 704 O O . SER A 1 95 ? 7.746 -6.161 -16.717 1.00 79.19 95 SER A O 1
ATOM 706 N N . GLY A 1 96 ? 6.359 -4.491 -17.277 1.00 85.19 96 GLY A N 1
ATOM 707 C CA . GLY A 1 96 ? 6.687 -4.523 -18.698 1.00 85.19 96 GLY A CA 1
ATOM 708 C C . GLY A 1 96 ? 7.940 -3.702 -18.996 1.00 85.19 96 GLY A C 1
ATOM 709 O O . GLY A 1 96 ? 8.325 -2.829 -18.216 1.00 85.19 96 GLY A O 1
ATOM 710 N N . LEU A 1 97 ? 8.550 -3.9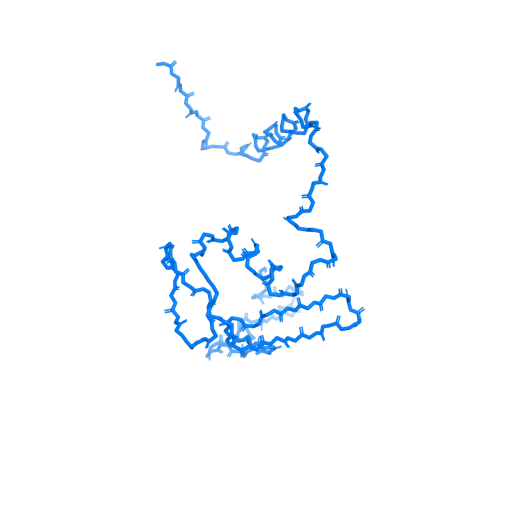55 -20.153 1.00 88.62 97 LEU A N 1
ATOM 711 C CA . LEU A 1 97 ? 9.571 -3.066 -20.697 1.00 88.62 97 LEU A CA 1
ATOM 712 C C . LEU A 1 97 ? 8.906 -1.807 -21.288 1.00 88.62 97 LEU A C 1
ATOM 714 O O . LEU A 1 97 ? 7.837 -1.913 -21.896 1.00 88.62 97 LEU A O 1
ATOM 718 N N . PRO A 1 98 ? 9.512 -0.618 -21.126 1.00 85.94 98 PRO A N 1
ATOM 719 C CA . PRO A 1 98 ? 9.026 0.606 -21.756 1.00 85.94 98 PRO A CA 1
ATOM 720 C C . PRO A 1 98 ? 9.229 0.561 -23.279 1.00 85.94 98 PRO A C 1
ATOM 722 O O . PRO A 1 98 ? 10.015 -0.237 -23.783 1.00 85.94 98 PRO A O 1
ATOM 725 N N . THR A 1 99 ? 8.573 1.466 -24.016 1.00 85.38 99 THR A N 1
ATOM 726 C CA . THR A 1 99 ? 8.648 1.554 -25.491 1.00 85.38 99 THR A CA 1
ATOM 727 C C . THR A 1 99 ? 10.083 1.618 -26.029 1.00 85.38 99 THR A C 1
ATOM 729 O O . THR A 1 99 ? 10.362 1.087 -27.102 1.00 85.38 99 THR A O 1
ATOM 732 N N . ARG A 1 100 ? 11.007 2.234 -25.280 1.00 87.00 100 ARG A N 1
ATOM 733 C CA . ARG A 1 100 ? 12.453 2.170 -25.528 1.00 87.00 100 ARG A CA 1
ATOM 734 C C . ARG A 1 100 ? 13.135 1.486 -24.330 1.00 87.00 100 ARG A C 1
ATOM 736 O O . ARG A 1 100 ? 13.421 2.173 -23.352 1.00 87.00 100 ARG A O 1
ATOM 743 N N . PRO A 1 101 ? 13.354 0.158 -24.349 1.00 84.50 101 PRO A N 1
ATOM 744 C CA . PRO A 1 101 ? 14.085 -0.539 -23.295 1.00 84.50 101 PRO A CA 1
ATOM 745 C C . PRO A 1 101 ? 15.544 -0.077 -23.220 1.00 84.50 101 PRO A C 1
ATOM 747 O O . PRO A 1 101 ? 16.185 0.134 -24.249 1.00 84.50 101 PRO A O 1
ATOM 750 N N . CYS A 1 102 ? 16.090 -0.012 -22.002 1.00 77.88 102 CYS A N 1
ATOM 751 C CA . CYS A 1 102 ? 17.475 0.404 -21.759 1.00 77.88 102 CYS A CA 1
ATOM 752 C C . CYS A 1 102 ? 18.522 -0.515 -22.408 1.00 77.88 102 CYS A C 1
ATOM 754 O O . CYS A 1 102 ? 19.656 -0.094 -22.577 1.00 77.88 102 CYS A O 1
ATOM 756 N N . PHE A 1 103 ? 18.160 -1.734 -22.830 1.00 81.12 103 PHE A N 1
ATOM 757 C CA . PHE A 1 103 ? 19.063 -2.611 -23.584 1.00 81.12 103 PHE A CA 1
ATOM 758 C C . PHE A 1 103 ? 19.583 -1.975 -24.884 1.00 81.12 103 PHE A C 1
ATOM 760 O O . PHE A 1 103 ? 20.688 -2.293 -25.299 1.00 81.12 103 PHE A O 1
ATOM 767 N N . PHE A 1 104 ? 18.840 -1.053 -25.507 1.00 81.56 104 PHE A N 1
ATOM 768 C CA . PHE A 1 104 ? 19.326 -0.363 -26.708 1.00 81.56 104 PHE A CA 1
ATOM 769 C C . PHE A 1 104 ? 20.555 0.516 -26.466 1.00 81.56 104 PHE A C 1
ATOM 771 O O . PHE A 1 104 ? 21.293 0.786 -27.408 1.00 81.56 104 PHE A O 1
ATOM 778 N N . ASP A 1 105 ? 20.745 0.965 -25.228 1.00 83.25 105 ASP A N 1
ATOM 779 C CA . ASP A 1 105 ? 21.819 1.875 -24.841 1.00 83.25 105 ASP A CA 1
ATOM 780 C C . ASP A 1 105 ? 22.867 1.161 -23.953 1.00 83.25 105 ASP A C 1
ATOM 782 O O . ASP A 1 105 ? 23.831 1.789 -23.513 1.00 83.25 105 ASP A O 1
ATOM 786 N N . ILE A 1 106 ? 22.688 -0.146 -23.698 1.00 84.75 106 ILE A N 1
ATOM 787 C CA . ILE A 1 106 ? 23.651 -0.989 -22.982 1.00 84.75 106 ILE A CA 1
ATOM 788 C C . ILE A 1 106 ? 24.593 -1.623 -23.997 1.00 84.75 106 ILE A C 1
ATOM 790 O O . ILE A 1 106 ? 24.174 -2.407 -24.846 1.00 84.75 106 ILE A O 1
ATOM 794 N N . ASP A 1 107 ? 25.877 -1.326 -23.855 1.00 82.44 107 ASP A N 1
ATOM 795 C CA . ASP A 1 107 ? 26.937 -1.953 -24.638 1.00 82.44 107 ASP A CA 1
ATOM 796 C C . ASP A 1 107 ? 28.167 -2.192 -23.756 1.00 82.44 107 ASP A C 1
ATOM 798 O O . ASP A 1 107 ? 28.308 -1.605 -22.678 1.00 82.44 107 ASP A O 1
ATOM 802 N N . VAL A 1 108 ? 29.059 -3.073 -24.192 1.00 83.62 108 VAL A N 1
ATOM 803 C CA . VAL A 1 108 ? 30.325 -3.353 -23.515 1.00 83.62 108 VAL A CA 1
ATOM 804 C C . VAL A 1 108 ? 31.457 -2.910 -24.423 1.00 83.62 108 VAL A C 1
ATOM 806 O O . VAL A 1 108 ? 31.633 -3.442 -25.517 1.00 83.62 108 VAL A O 1
ATOM 809 N N . ASP A 1 109 ? 32.271 -1.967 -23.952 1.00 85.06 109 ASP A N 1
ATOM 810 C CA . ASP A 1 109 ? 33.487 -1.597 -24.672 1.00 85.06 109 ASP A CA 1
ATOM 811 C C . ASP A 1 109 ? 34.469 -2.784 -24.656 1.00 85.06 109 ASP A C 1
ATOM 813 O O . ASP A 1 109 ? 35.021 -3.138 -23.611 1.00 85.06 109 ASP A O 1
ATOM 817 N N . ALA A 1 110 ? 34.700 -3.395 -25.823 1.00 77.62 110 ALA A N 1
ATOM 818 C CA . ALA A 1 110 ? 35.559 -4.569 -26.005 1.00 77.62 110 ALA A CA 1
ATOM 819 C C . ALA A 1 110 ? 37.041 -4.319 -25.664 1.00 77.62 110 ALA A C 1
ATOM 821 O O . ALA A 1 110 ? 37.812 -5.269 -25.521 1.00 77.62 110 ALA A O 1
ATOM 822 N N . THR A 1 111 ? 37.445 -3.056 -25.524 1.00 79.62 111 THR A N 1
ATOM 823 C CA . THR A 1 111 ? 38.826 -2.662 -25.226 1.00 79.62 111 THR A CA 1
ATOM 824 C C . THR A 1 111 ? 39.075 -2.380 -23.747 1.00 79.62 111 THR A C 1
ATOM 826 O O . THR A 1 111 ? 40.138 -2.727 -23.234 1.00 79.62 111 THR A O 1
ATOM 829 N N . THR A 1 112 ? 38.117 -1.774 -23.041 1.00 78.50 112 THR A N 1
ATOM 830 C CA . THR A 1 112 ? 38.251 -1.460 -21.604 1.00 78.50 112 THR A CA 1
ATOM 831 C C . THR A 1 112 ? 37.415 -2.349 -20.685 1.00 78.50 112 THR A C 1
ATOM 833 O O . THR A 1 112 ? 37.588 -2.288 -19.468 1.00 78.50 112 THR A O 1
ATOM 836 N N . GLY A 1 113 ? 36.515 -3.172 -21.231 1.00 80.75 113 GLY A N 1
ATOM 837 C CA . GLY A 1 113 ? 35.619 -4.039 -20.462 1.00 80.75 113 GLY A CA 1
ATOM 838 C C . GLY A 1 113 ? 34.587 -3.278 -19.624 1.00 80.75 113 GLY A C 1
ATOM 839 O O . GLY A 1 113 ? 33.991 -3.855 -18.715 1.00 80.75 113 GLY A O 1
ATOM 840 N N . LYS A 1 114 ? 34.386 -1.980 -19.883 1.00 82.75 114 LYS A N 1
ATOM 841 C CA . LYS A 1 114 ? 33.392 -1.166 -19.180 1.00 82.75 114 LYS A CA 1
ATOM 842 C C . LYS A 1 114 ? 32.015 -1.348 -19.806 1.00 82.75 114 LYS A C 1
ATOM 844 O O . LYS A 1 114 ? 31.861 -1.262 -21.021 1.00 82.75 114 LYS A O 1
ATOM 849 N N . VAL A 1 115 ? 31.021 -1.55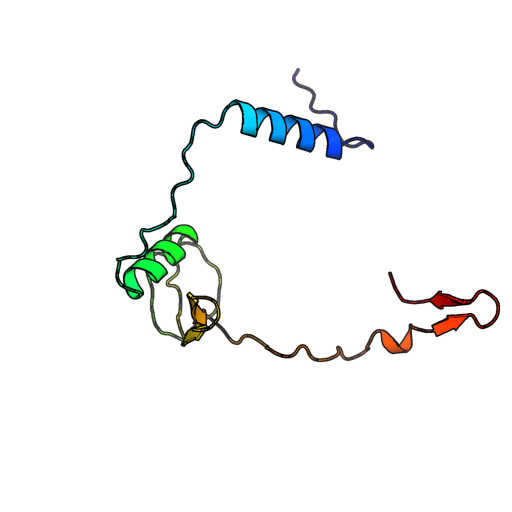0 -18.946 1.00 83.44 115 VAL A N 1
ATOM 850 C CA . VAL A 1 115 ? 29.609 -1.561 -19.333 1.00 83.44 115 VAL A CA 1
ATOM 851 C C . VAL A 1 115 ? 29.137 -0.112 -19.445 1.00 83.44 115 VAL A C 1
ATOM 853 O O . VAL A 1 115 ? 29.206 0.647 -18.478 1.00 83.44 115 VAL A O 1
ATOM 856 N N . LEU A 1 116 ? 28.698 0.277 -20.636 1.00 81.62 116 LEU A N 1
ATOM 857 C CA . LEU A 1 116 ? 28.050 1.551 -20.924 1.00 81.62 116 LEU A CA 1
ATOM 858 C C . LEU A 1 116 ? 26.538 1.397 -20.706 1.00 81.62 116 LEU A C 1
ATOM 860 O O . LEU A 1 116 ? 25.991 0.314 -20.895 1.00 81.62 116 LEU A O 1
ATOM 864 N N . GLY A 1 117 ? 25.859 2.464 -20.281 1.00 75.94 117 GLY A N 1
ATOM 865 C CA . GLY A 1 117 ? 24.394 2.461 -20.138 1.00 75.94 117 GLY A CA 1
ATOM 866 C C . GLY A 1 117 ? 23.843 1.795 -18.869 1.00 75.94 117 GLY A C 1
ATOM 867 O O . GLY A 1 117 ? 22.626 1.733 -18.703 1.00 75.94 117 GLY A O 1
ATOM 868 N N . LEU A 1 118 ? 24.711 1.348 -17.953 1.00 73.81 118 LEU A N 1
ATOM 869 C CA . LEU A 1 118 ? 24.347 0.970 -16.584 1.00 73.81 118 LEU A CA 1
ATOM 870 C C . LEU A 1 118 ? 24.806 2.082 -15.627 1.00 73.81 118 LEU A C 1
ATOM 872 O O . LEU A 1 118 ? 26.005 2.334 -15.513 1.00 73.81 118 LEU A O 1
ATOM 876 N N . SER A 1 119 ? 23.858 2.764 -14.983 1.00 67.19 119 SER A N 1
ATOM 877 C CA . SER A 1 119 ? 24.106 3.804 -13.970 1.00 67.19 119 SER A CA 1
ATOM 878 C C . SER A 1 119 ? 23.864 3.292 -12.562 1.00 67.19 119 SER A C 1
ATOM 880 O O . SER A 1 119 ? 22.817 2.623 -12.396 1.00 67.19 119 SER A O 1
#